Protein AF-A0A814S3M5-F1 (afdb_monomer_lite)

Secondary structure (DSSP, 8-state):
-HHHHHHHHHHHHHHHHHHHHHTT--TTS--HHHHHHTTPPPTTHHHHHHHHHHHHHHHHSHHHHHHHHH---TTSHHHHHHHHHHHHT--HHHHHHHHHHHHHHHHHHHHHHHHH-HHHHHHHHHHHSS-GGGHHHHHHHHHHHHTT--

Sequence (150 aa):
MLHIYQLFYQVRVVEGNLVKSIFGLCNRCKTTPLFHALNIAHTLMRPKELRIEFFKRALCNEYTRYLCLNIKSKGSICCDIRELINLKEETLSGIVESCKLEELLMRDEIRSEKENNPYIKSVKEIFNSKDKTLITQRLFYTFAVIANLK

Foldseek 3Di:
DVVVVVVLVVLQLVVQVVVCVVLVADSLFDCVLVCLLVVNDRPVVVVVVVVLVVLLVQLVDPVSVCCLVPPDDPPDPSVVVVVVCVVVVHDSVRSNVVSVVVVVVVVVVSVCCCPVPVLSVQLNVLVPDPDPPCSSVSNHVSRCVVSVVD

Organism: NCBI:txid104777

pLDDT: mean 78.98, std 7.16, range [48.5, 88.81]

Radius of gyration: 21.07 Å; chains: 1; bounding box: 54×29×56 Å

Structure (mmCIF, N/CA/C/O backbone):
data_AF-A0A814S3M5-F1
#
_entry.id   AF-A0A814S3M5-F1
#
loop_
_atom_site.group_PDB
_atom_site.id
_atom_site.type_symbol
_atom_site.label_atom_id
_atom_site.label_alt_id
_atom_site.label_comp_id
_atom_site.label_asym_id
_atom_site.label_entity_id
_atom_site.label_seq_id
_atom_site.pdbx_PDB_ins_code
_atom_site.Cartn_x
_atom_site.Cartn_y
_atom_site.Cartn_z
_atom_site.occupancy
_atom_site.B_iso_or_equiv
_atom_site.auth_seq_id
_atom_site.auth_comp_id
_atom_site.auth_asym_id
_atom_site.auth_atom_id
_atom_site.pdbx_PDB_model_num
ATOM 1 N N . MET A 1 1 ? 4.483 -12.643 16.934 1.00 55.88 1 MET A N 1
ATOM 2 C CA . MET A 1 1 ? 4.705 -11.376 16.196 1.00 55.88 1 MET A CA 1
ATOM 3 C C . MET A 1 1 ? 5.742 -11.515 15.073 1.00 55.88 1 MET A C 1
ATOM 5 O O . MET A 1 1 ? 5.417 -11.146 13.953 1.00 55.88 1 MET A O 1
ATOM 9 N N . LEU A 1 2 ? 6.928 -12.105 15.307 1.00 62.66 2 LEU A N 1
ATOM 10 C CA . LEU A 1 2 ? 7.984 -12.280 14.282 1.00 62.66 2 LEU A CA 1
ATOM 11 C C . LEU A 1 2 ? 7.529 -12.989 12.987 1.00 62.66 2 LEU A C 1
ATOM 13 O O . LEU A 1 2 ? 7.852 -12.530 11.895 1.00 62.66 2 LEU A O 1
ATOM 17 N N . HIS A 1 3 ? 6.729 -14.054 13.094 1.00 70.56 3 HIS A N 1
ATOM 18 C CA . HIS A 1 3 ? 6.253 -14.808 11.924 1.00 70.56 3 HIS A CA 1
ATOM 19 C C . HIS A 1 3 ? 5.399 -13.981 10.953 1.00 70.56 3 HIS A C 1
ATOM 21 O O . HIS A 1 3 ? 5.481 -14.180 9.745 1.00 70.56 3 HIS A O 1
ATOM 27 N N . ILE A 1 4 ? 4.620 -13.020 11.458 1.00 71.00 4 ILE A N 1
ATOM 28 C CA . ILE A 1 4 ? 3.769 -12.160 10.622 1.00 71.00 4 ILE A CA 1
ATOM 29 C C . ILE A 1 4 ? 4.633 -11.174 9.824 1.00 71.00 4 ILE A C 1
ATOM 31 O O . ILE A 1 4 ? 4.420 -10.992 8.628 1.00 71.00 4 ILE A O 1
ATOM 35 N N . TYR A 1 5 ? 5.658 -10.588 10.451 1.00 71.19 5 TYR A N 1
ATOM 36 C CA . TYR A 1 5 ? 6.616 -9.726 9.750 1.00 71.19 5 TYR A CA 1
ATOM 37 C C . TYR A 1 5 ? 7.392 -10.485 8.672 1.00 71.19 5 TYR A C 1
ATOM 39 O O . TYR A 1 5 ? 7.606 -9.961 7.578 1.00 71.19 5 TYR A O 1
ATOM 47 N N . GLN A 1 6 ? 7.771 -11.731 8.957 1.00 77.12 6 GLN A N 1
ATOM 48 C CA . GLN A 1 6 ? 8.456 -12.588 7.995 1.00 77.12 6 GLN A CA 1
ATOM 49 C C . GLN A 1 6 ? 7.558 -12.932 6.799 1.00 77.12 6 GLN A C 1
ATOM 51 O O . GLN A 1 6 ? 8.012 -12.848 5.658 1.00 77.12 6 GLN A O 1
ATOM 56 N N . LEU A 1 7 ? 6.276 -13.218 7.044 1.00 81.69 7 LEU A N 1
ATOM 57 C CA . LEU A 1 7 ? 5.281 -13.437 5.995 1.00 81.69 7 LEU A CA 1
ATOM 58 C C . LEU A 1 7 ? 5.112 -12.190 5.109 1.00 81.69 7 LEU A C 1
ATOM 60 O O . LEU A 1 7 ? 5.177 -12.286 3.886 1.00 81.69 7 LEU A O 1
ATOM 64 N N . PHE A 1 8 ? 4.961 -11.001 5.704 1.00 79.94 8 PHE A N 1
ATOM 65 C CA . PHE A 1 8 ? 4.836 -9.755 4.939 1.00 79.94 8 PHE A CA 1
ATOM 66 C C . PHE A 1 8 ? 6.077 -9.454 4.097 1.00 79.94 8 PHE A C 1
ATOM 68 O O . PHE A 1 8 ? 5.964 -9.034 2.943 1.00 79.94 8 PHE A O 1
ATOM 75 N N . TYR A 1 9 ? 7.267 -9.707 4.642 1.00 82.25 9 TYR A N 1
ATOM 76 C CA . TYR A 1 9 ? 8.503 -9.578 3.882 1.00 82.25 9 TYR A CA 1
ATOM 77 C C . TYR A 1 9 ? 8.527 -10.532 2.679 1.00 82.25 9 TYR A C 1
ATOM 79 O O . TYR A 1 9 ? 8.836 -10.100 1.568 1.00 82.25 9 TYR A O 1
ATOM 87 N N . GLN A 1 10 ? 8.151 -11.799 2.877 1.00 85.44 10 GLN A N 1
ATOM 88 C CA . GLN A 1 10 ? 8.093 -12.795 1.805 1.00 85.44 10 GLN A CA 1
ATOM 89 C C . GLN A 1 10 ? 7.105 -12.398 0.706 1.00 85.44 10 GLN A C 1
ATOM 91 O O . GLN A 1 10 ? 7.476 -12.421 -0.466 1.00 85.44 10 GLN A O 1
ATOM 96 N N . VAL A 1 11 ? 5.897 -11.951 1.067 1.00 85.25 11 VAL A N 1
ATOM 97 C CA . VAL A 1 11 ? 4.897 -11.464 0.101 1.00 85.25 11 VAL A CA 1
ATOM 98 C C . VAL A 1 11 ? 5.467 -10.321 -0.739 1.00 85.25 11 VAL A C 1
ATOM 100 O O . VAL A 1 11 ? 5.392 -10.371 -1.964 1.00 85.25 11 VAL A O 1
ATOM 103 N N . ARG A 1 12 ? 6.123 -9.336 -0.110 1.00 83.38 12 ARG A N 1
ATOM 104 C CA . ARG A 1 12 ? 6.744 -8.204 -0.821 1.00 83.38 12 ARG A CA 1
ATOM 105 C C . ARG A 1 12 ? 7.833 -8.645 -1.799 1.00 83.38 12 ARG A C 1
ATOM 107 O O . ARG A 1 12 ? 7.951 -8.085 -2.888 1.00 83.38 12 ARG A O 1
ATOM 114 N N . VAL A 1 13 ? 8.658 -9.616 -1.405 1.00 85.31 13 VAL A N 1
ATOM 115 C CA . VAL A 1 13 ? 9.733 -10.144 -2.258 1.00 85.31 13 VAL A CA 1
ATOM 116 C C . VAL A 1 13 ? 9.153 -10.896 -3.453 1.00 85.31 13 VAL A C 1
ATOM 118 O O . VAL A 1 13 ? 9.585 -10.659 -4.580 1.00 85.31 13 VAL A O 1
ATOM 121 N N . VAL A 1 14 ? 8.161 -11.760 -3.226 1.00 88.75 14 VAL A N 1
ATOM 122 C CA . VAL A 1 14 ? 7.498 -12.529 -4.288 1.00 88.75 14 VAL A CA 1
ATOM 123 C C . VAL A 1 14 ? 6.799 -11.595 -5.276 1.00 88.75 14 VAL A C 1
ATOM 125 O O . VAL A 1 14 ? 7.049 -11.689 -6.474 1.00 88.75 14 VAL A O 1
ATOM 128 N N . GLU A 1 15 ? 6.001 -10.646 -4.782 1.00 87.56 15 GLU A N 1
ATOM 129 C CA . GLU A 1 15 ? 5.297 -9.648 -5.598 1.00 87.56 15 GLU A CA 1
ATOM 130 C C . GLU A 1 15 ? 6.282 -8.841 -6.460 1.00 87.56 15 GLU A C 1
ATOM 132 O O . GLU A 1 15 ? 6.113 -8.713 -7.674 1.00 87.56 15 GLU A O 1
ATOM 137 N N . GLY A 1 16 ? 7.372 -8.358 -5.857 1.00 86.75 16 GLY A N 1
ATOM 138 C CA . GLY A 1 16 ? 8.413 -7.636 -6.580 1.00 86.75 16 GLY A CA 1
ATOM 139 C C . GLY A 1 16 ? 9.103 -8.488 -7.647 1.00 86.75 16 GLY A C 1
ATOM 140 O O . GLY A 1 16 ? 9.349 -8.000 -8.746 1.00 86.75 16 GLY A O 1
ATOM 141 N N . ASN A 1 17 ? 9.408 -9.752 -7.353 1.00 88.56 17 ASN A N 1
ATOM 142 C CA . ASN A 1 17 ? 10.072 -10.645 -8.304 1.00 88.56 17 ASN A CA 1
ATOM 143 C C . ASN A 1 17 ? 9.163 -11.051 -9.471 1.00 88.56 17 ASN A C 1
ATOM 145 O O . ASN A 1 17 ? 9.647 -11.140 -10.596 1.00 88.56 17 ASN A O 1
ATOM 149 N N . LEU A 1 18 ? 7.859 -11.214 -9.234 1.00 88.00 18 LEU A N 1
ATOM 150 C CA . LEU A 1 18 ? 6.874 -11.453 -10.294 1.00 88.00 18 LEU A CA 1
ATOM 151 C C . LEU A 1 18 ? 6.781 -10.269 -11.257 1.00 88.00 18 LEU A C 1
ATOM 153 O O . LEU A 1 18 ? 6.824 -10.440 -12.469 1.00 88.00 18 LEU A O 1
ATOM 157 N N . VAL A 1 19 ? 6.706 -9.045 -10.736 1.00 86.75 19 VAL A N 1
ATOM 158 C CA . VAL A 1 19 ? 6.674 -7.860 -11.602 1.00 86.75 19 VAL A CA 1
ATOM 159 C C . VAL A 1 19 ? 7.978 -7.737 -12.396 1.00 86.75 19 VAL A C 1
ATOM 161 O O . VAL A 1 19 ? 7.952 -7.446 -13.589 1.00 86.75 19 VAL A O 1
ATOM 164 N N . LYS A 1 20 ? 9.129 -8.015 -11.775 1.00 87.31 20 LYS A N 1
ATOM 165 C CA . LYS A 1 20 ? 10.416 -8.004 -12.485 1.00 87.31 20 LYS A CA 1
ATOM 166 C C . LYS A 1 20 ? 10.464 -9.024 -13.614 1.00 87.31 20 LYS A C 1
ATOM 168 O O . LYS A 1 20 ? 10.949 -8.672 -14.682 1.00 87.31 20 LYS A O 1
ATOM 173 N N . SER A 1 21 ? 9.963 -10.243 -13.410 1.00 87.19 21 SER A N 1
ATOM 174 C CA . SER A 1 21 ? 9.980 -11.267 -14.458 1.00 87.19 21 SER A CA 1
ATOM 175 C C . SER A 1 21 ? 9.103 -10.881 -15.650 1.00 87.19 21 SER A C 1
ATOM 177 O O . SER A 1 21 ? 9.538 -11.043 -16.786 1.00 87.19 21 SER A O 1
ATOM 179 N N . ILE A 1 22 ? 7.933 -10.279 -15.405 1.00 86.00 22 ILE A N 1
ATOM 180 C CA . ILE A 1 22 ? 7.039 -9.766 -16.459 1.00 86.00 22 ILE A CA 1
ATOM 181 C C . ILE A 1 22 ? 7.742 -8.706 -17.320 1.00 86.00 22 ILE A C 1
ATOM 183 O O . ILE A 1 22 ? 7.593 -8.698 -18.539 1.00 86.00 22 ILE A O 1
ATOM 187 N N . PHE A 1 23 ? 8.526 -7.825 -16.694 1.00 84.00 23 PHE A N 1
ATOM 188 C CA . PHE A 1 23 ? 9.200 -6.713 -17.371 1.00 84.00 23 PHE A CA 1
ATOM 189 C C . PHE A 1 23 ? 10.679 -6.973 -17.701 1.00 84.00 23 PHE A C 1
ATOM 191 O O . PHE A 1 23 ? 11.386 -6.036 -18.066 1.00 84.00 23 PHE A O 1
ATOM 198 N N . GLY A 1 24 ? 11.168 -8.210 -17.567 1.00 83.75 24 GLY A N 1
ATOM 199 C CA . GLY A 1 24 ? 12.566 -8.558 -17.857 1.00 83.75 24 GLY A CA 1
ATOM 200 C C . GLY A 1 24 ? 13.599 -7.808 -17.002 1.00 83.75 24 GLY A C 1
ATOM 201 O O . GLY A 1 24 ? 14.707 -7.539 -17.460 1.00 83.75 24 GLY A O 1
ATOM 202 N N . LEU A 1 25 ? 13.242 -7.425 -15.774 1.00 86.19 25 LEU A N 1
ATOM 203 C CA . LEU A 1 25 ? 14.095 -6.654 -14.871 1.00 86.19 25 LEU A CA 1
ATOM 204 C C . LEU A 1 25 ? 14.941 -7.542 -13.957 1.00 86.19 25 LEU A C 1
ATOM 206 O O . LEU A 1 25 ? 14.595 -8.670 -13.615 1.00 86.19 25 LEU A O 1
ATOM 210 N N . CYS A 1 26 ? 16.048 -6.975 -13.485 1.00 83.62 26 CYS A N 1
ATOM 211 C CA . CYS A 1 26 ? 16.967 -7.643 -12.579 1.00 83.62 26 CYS A CA 1
ATOM 212 C C . CYS A 1 26 ? 16.386 -7.827 -11.164 1.00 83.62 26 CYS A C 1
ATOM 214 O O . CYS A 1 26 ? 15.742 -6.928 -10.621 1.00 83.62 26 CYS A O 1
ATOM 216 N N . ASN A 1 27 ? 16.722 -8.926 -10.477 1.00 82.31 27 ASN A N 1
ATOM 217 C CA . ASN A 1 27 ? 16.285 -9.154 -9.088 1.00 82.31 27 ASN A CA 1
ATOM 218 C C . ASN A 1 27 ? 16.790 -8.091 -8.095 1.00 82.31 27 ASN A C 1
ATOM 220 O O . ASN A 1 27 ? 16.148 -7.864 -7.070 1.00 82.31 27 ASN A O 1
ATOM 224 N N . ARG A 1 28 ? 17.886 -7.391 -8.407 1.00 81.00 28 ARG A N 1
ATOM 225 C CA . ARG A 1 28 ? 18.449 -6.307 -7.578 1.00 81.00 28 ARG A CA 1
ATOM 226 C C . ARG A 1 28 ? 17.718 -4.968 -7.737 1.00 81.00 28 ARG A C 1
ATOM 228 O O . ARG A 1 28 ? 17.887 -4.074 -6.915 1.00 81.00 28 ARG A O 1
ATOM 235 N N . CYS A 1 29 ? 16.895 -4.836 -8.772 1.00 81.12 29 CYS A N 1
ATOM 236 C CA . CYS A 1 29 ? 16.203 -3.607 -9.116 1.00 81.12 29 CYS A CA 1
ATOM 237 C C . CYS A 1 29 ? 15.089 -3.336 -8.080 1.00 81.12 29 CYS A C 1
ATOM 239 O O . CYS A 1 29 ? 14.331 -4.241 -7.717 1.00 81.12 29 CYS A O 1
ATOM 241 N N . LYS A 1 30 ? 14.974 -2.102 -7.571 1.00 80.88 30 LYS A N 1
ATOM 242 C CA . LYS A 1 30 ? 13.861 -1.718 -6.681 1.00 80.88 30 LYS A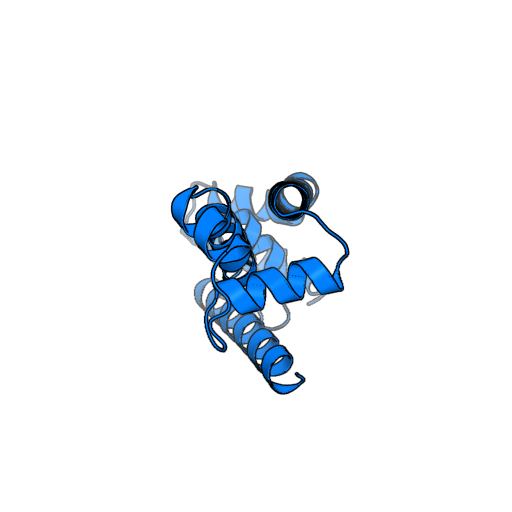 CA 1
ATOM 243 C C . LYS A 1 30 ? 12.588 -1.563 -7.507 1.00 80.88 30 LYS A C 1
ATOM 245 O O . LYS A 1 30 ? 12.604 -0.866 -8.509 1.00 80.88 30 LYS A O 1
ATOM 250 N N . THR A 1 31 ? 11.486 -2.171 -7.085 1.00 82.88 31 THR A N 1
ATOM 251 C CA . THR A 1 31 ? 10.228 -2.170 -7.851 1.00 82.88 31 THR A CA 1
ATOM 252 C C . THR A 1 31 ? 9.254 -1.075 -7.445 1.00 82.88 31 THR A C 1
ATOM 254 O O . THR A 1 31 ? 8.337 -0.797 -8.205 1.00 82.88 31 THR A O 1
ATOM 257 N N . THR A 1 32 ? 9.447 -0.413 -6.302 1.00 82.06 32 THR A N 1
ATOM 258 C CA . THR A 1 32 ? 8.568 0.665 -5.813 1.00 82.06 32 THR A CA 1
ATOM 259 C C . THR A 1 32 ? 8.261 1.725 -6.885 1.00 82.06 32 THR A C 1
ATOM 261 O O . THR A 1 32 ? 7.082 1.972 -7.132 1.00 82.06 32 THR A O 1
ATOM 264 N N . PRO A 1 33 ? 9.245 2.268 -7.641 1.00 83.38 33 PRO A N 1
ATOM 265 C CA . PRO A 1 33 ? 8.943 3.232 -8.704 1.00 83.38 33 PRO A CA 1
ATOM 266 C C . PRO A 1 33 ? 8.051 2.656 -9.813 1.00 83.38 33 PRO A C 1
ATOM 268 O O . PRO A 1 33 ? 7.212 3.364 -10.362 1.00 83.38 33 PRO A O 1
ATOM 271 N N . LEU A 1 34 ? 8.202 1.364 -10.120 1.00 85.56 34 LEU A N 1
ATOM 272 C CA . LEU A 1 34 ? 7.397 0.666 -11.120 1.00 85.56 34 LEU A CA 1
ATOM 273 C C . LEU A 1 34 ? 5.950 0.481 -10.648 1.00 85.56 34 LEU A C 1
ATOM 275 O O . LEU A 1 34 ? 5.028 0.777 -11.403 1.00 85.56 34 LEU A O 1
ATOM 279 N N . PHE A 1 35 ? 5.750 0.066 -9.392 1.00 86.56 35 PHE A N 1
ATOM 280 C CA . PHE A 1 35 ? 4.420 -0.053 -8.782 1.00 86.56 35 PHE A CA 1
ATOM 281 C C . PHE A 1 35 ? 3.673 1.284 -8.818 1.00 86.56 35 PHE A C 1
ATOM 283 O O . PHE A 1 35 ? 2.556 1.360 -9.331 1.00 86.56 35 PHE A O 1
ATOM 290 N N . HIS A 1 36 ? 4.312 2.367 -8.371 1.00 84.75 36 HIS A N 1
ATOM 291 C CA . HIS A 1 36 ? 3.681 3.685 -8.386 1.00 84.75 36 HIS A CA 1
ATOM 292 C C . HIS A 1 36 ? 3.431 4.228 -9.796 1.00 84.75 36 HIS A C 1
ATOM 294 O O . HIS A 1 36 ? 2.393 4.855 -10.018 1.00 84.75 36 HIS A O 1
ATOM 300 N N . ALA A 1 37 ? 4.347 4.004 -10.746 1.00 84.44 37 ALA A N 1
ATOM 301 C CA . ALA A 1 37 ? 4.180 4.452 -12.128 1.00 84.44 37 ALA A CA 1
ATOM 302 C C . ALA A 1 37 ? 3.000 3.760 -12.821 1.00 84.44 37 ALA A C 1
ATOM 304 O O . ALA A 1 37 ? 2.258 4.413 -13.553 1.00 84.44 37 ALA A O 1
ATOM 305 N N . LEU A 1 38 ? 2.795 2.472 -12.531 1.00 83.31 38 LEU A N 1
ATOM 306 C CA . LEU A 1 38 ? 1.691 1.663 -13.049 1.00 83.31 38 LEU A CA 1
ATOM 307 C C . LEU A 1 38 ? 0.393 1.798 -12.238 1.00 83.31 38 LEU A C 1
ATOM 309 O O . LEU A 1 38 ? -0.590 1.135 -12.551 1.00 83.31 38 LEU A O 1
ATOM 313 N N . ASN A 1 39 ? 0.369 2.646 -11.201 1.00 82.44 39 ASN A N 1
ATOM 314 C CA . ASN A 1 39 ? -0.742 2.758 -10.249 1.00 82.44 39 ASN A CA 1
ATOM 315 C C . ASN A 1 39 ? -1.144 1.416 -9.603 1.00 82.44 39 ASN A C 1
ATOM 317 O O . ASN A 1 39 ? -2.303 1.221 -9.243 1.00 82.44 39 ASN A O 1
ATOM 321 N N . ILE A 1 40 ? -0.186 0.509 -9.420 1.00 82.12 40 ILE A N 1
ATOM 322 C CA . ILE A 1 40 ? -0.402 -0.761 -8.731 1.00 82.12 40 ILE A CA 1
ATOM 323 C C . ILE A 1 40 ? -0.183 -0.521 -7.237 1.00 82.12 40 ILE A C 1
ATOM 325 O O . ILE A 1 40 ? 0.898 -0.106 -6.816 1.00 82.12 40 ILE A O 1
ATOM 329 N N . ALA A 1 41 ? -1.215 -0.767 -6.431 1.00 74.81 41 ALA A N 1
ATOM 330 C CA . ALA A 1 41 ? -1.097 -0.719 -4.980 1.00 74.81 41 ALA A CA 1
ATOM 331 C C . ALA A 1 41 ? -0.290 -1.924 -4.481 1.00 74.81 41 ALA A C 1
ATOM 333 O O . ALA A 1 41 ? -0.541 -3.054 -4.895 1.00 74.81 41 ALA A O 1
ATOM 334 N N . HIS A 1 42 ? 0.654 -1.689 -3.568 1.00 75.19 42 HIS A N 1
ATOM 335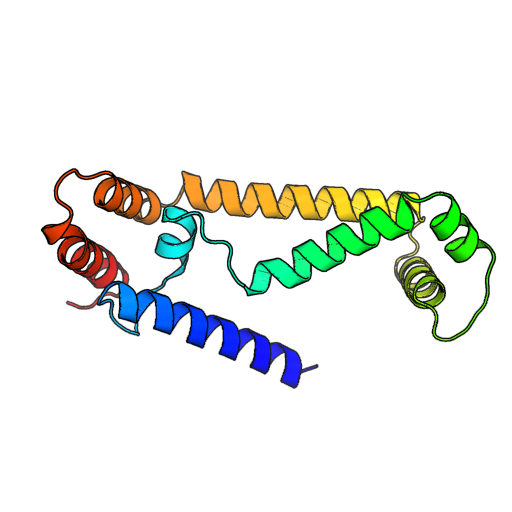 C CA . HIS A 1 42 ? 1.384 -2.773 -2.919 1.00 75.19 42 HIS A CA 1
ATOM 336 C C . HIS A 1 42 ? 0.429 -3.659 -2.121 1.00 75.19 42 HIS A C 1
ATOM 338 O O . HIS A 1 42 ? -0.358 -3.157 -1.313 1.00 75.19 42 HIS A O 1
ATOM 344 N N . THR A 1 43 ? 0.573 -4.978 -2.255 1.00 78.06 43 THR A N 1
ATOM 345 C CA . THR A 1 43 ? -0.241 -5.951 -1.509 1.00 78.06 43 THR A CA 1
ATOM 346 C C . THR A 1 43 ? -0.196 -5.705 0.006 1.00 78.06 43 THR A C 1
ATOM 348 O O . THR A 1 43 ? -1.185 -5.918 0.698 1.00 78.06 43 THR A O 1
ATOM 351 N N . LEU A 1 44 ? 0.914 -5.175 0.532 1.00 75.38 44 LEU A N 1
ATOM 352 C CA . LEU A 1 44 ? 1.065 -4.845 1.955 1.00 75.38 44 LEU A CA 1
ATOM 353 C C . LEU A 1 44 ? 0.246 -3.636 2.434 1.00 75.38 44 LEU A C 1
ATOM 355 O O . LEU A 1 44 ? -0.046 -3.546 3.626 1.00 75.38 44 LEU A O 1
ATOM 359 N N . MET A 1 45 ? -0.148 -2.729 1.539 1.00 73.56 45 MET A N 1
ATOM 360 C CA . MET A 1 45 ? -1.018 -1.599 1.893 1.00 73.56 45 MET A CA 1
ATOM 361 C C . MET A 1 45 ? -2.464 -2.064 2.083 1.00 73.56 45 MET A C 1
ATOM 363 O O . MET A 1 45 ? -3.197 -1.521 2.911 1.00 73.56 45 MET A O 1
ATOM 367 N N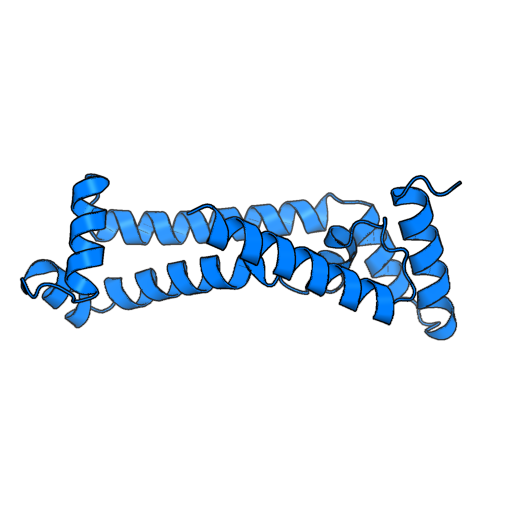 . ARG A 1 46 ? -2.861 -3.136 1.386 1.00 78.12 46 ARG A N 1
ATOM 368 C CA . ARG A 1 46 ? -4.243 -3.614 1.356 1.00 78.12 46 ARG A CA 1
ATOM 369 C C . ARG A 1 46 ? -4.783 -4.059 2.724 1.00 78.12 46 ARG A C 1
ATOM 371 O O . ARG A 1 46 ? -5.896 -3.662 3.056 1.00 78.12 46 ARG A O 1
ATOM 378 N N . PRO A 1 47 ? -4.042 -4.806 3.567 1.00 77.44 47 PRO A N 1
ATOM 379 C CA . PRO A 1 47 ? -4.483 -5.111 4.927 1.00 77.44 47 PRO A CA 1
ATOM 380 C C . PRO A 1 47 ? -4.707 -3.865 5.790 1.00 77.44 47 PRO A C 1
ATOM 382 O O . PRO A 1 47 ? -5.656 -3.830 6.572 1.00 77.44 47 PRO A O 1
ATOM 385 N N . LYS A 1 48 ? -3.855 -2.837 5.654 1.00 75.12 48 LYS A N 1
ATOM 386 C CA . LYS A 1 48 ? -3.984 -1.588 6.422 1.00 75.12 48 LYS A CA 1
ATOM 387 C C . LYS A 1 48 ? -5.236 -0.819 5.990 1.00 75.12 48 LYS A C 1
ATOM 389 O O . LYS A 1 48 ? -6.009 -0.410 6.853 1.00 75.12 48 LYS A O 1
ATOM 394 N N . GLU A 1 49 ? -5.477 -0.714 4.682 1.00 79.12 49 GLU A N 1
ATOM 395 C CA . GLU A 1 49 ? -6.706 -0.141 4.115 1.00 79.12 49 GLU A CA 1
ATOM 396 C C . GLU A 1 49 ? -7.958 -0.887 4.581 1.00 79.12 49 GLU A C 1
ATOM 398 O O . GLU A 1 49 ? -8.879 -0.265 5.103 1.00 79.12 49 GLU A O 1
ATOM 403 N N . LEU A 1 50 ? -7.973 -2.220 4.455 1.00 80.25 50 LEU A N 1
ATOM 404 C CA . LEU A 1 50 ? -9.102 -3.058 4.867 1.00 80.25 50 LEU A CA 1
ATOM 405 C C . LEU A 1 50 ? -9.407 -2.903 6.355 1.00 80.25 50 LEU A C 1
ATOM 407 O O . LEU A 1 50 ? -10.570 -2.849 6.746 1.00 80.25 50 LEU A O 1
ATOM 411 N N . ARG A 1 51 ? -8.371 -2.795 7.193 1.00 78.00 51 ARG A N 1
ATOM 412 C CA . ARG A 1 51 ? -8.531 -2.576 8.631 1.00 78.00 51 ARG A CA 1
ATOM 413 C C . ARG A 1 51 ? -9.155 -1.212 8.929 1.00 78.00 51 ARG A C 1
ATOM 415 O O . ARG A 1 51 ? -10.071 -1.130 9.741 1.00 78.00 51 ARG A O 1
ATOM 422 N N . ILE A 1 52 ? -8.681 -0.152 8.277 1.00 78.94 52 ILE A N 1
ATOM 423 C CA . ILE A 1 52 ? -9.231 1.204 8.441 1.00 78.94 52 ILE A CA 1
ATOM 424 C C . ILE A 1 52 ? -10.678 1.261 7.949 1.00 78.94 52 ILE A C 1
ATOM 426 O O . ILE A 1 52 ? -11.550 1.795 8.632 1.00 78.94 52 ILE A O 1
ATOM 430 N N . GLU A 1 53 ? -10.958 0.663 6.794 1.00 80.56 53 GLU A N 1
ATOM 431 C CA . GLU A 1 53 ? -12.300 0.583 6.227 1.00 80.56 53 GLU A CA 1
ATOM 432 C C . GLU A 1 53 ? -13.254 -0.198 7.135 1.00 80.56 53 GLU A C 1
ATOM 434 O O . GLU A 1 53 ? -14.380 0.243 7.376 1.00 80.56 53 GLU A O 1
ATOM 439 N N . PHE A 1 54 ? -12.789 -1.319 7.686 1.00 81.75 54 PHE A N 1
ATOM 440 C CA . PHE A 1 54 ? -13.534 -2.104 8.656 1.00 81.75 54 PHE A CA 1
ATOM 441 C C . PHE A 1 54 ? -13.903 -1.272 9.885 1.00 81.75 54 PHE A C 1
ATOM 443 O O . PHE A 1 54 ? -15.085 -1.189 10.210 1.00 81.75 54 PHE A O 1
ATOM 450 N N . PHE A 1 55 ? -12.939 -0.604 10.530 1.00 76.81 55 PHE A N 1
ATOM 451 C CA . PHE A 1 55 ? -13.227 0.220 11.707 1.00 76.81 55 PHE A CA 1
ATOM 452 C C . PHE A 1 55 ? -14.156 1.385 11.376 1.00 76.81 55 PHE A C 1
ATOM 454 O O . PHE A 1 55 ? -15.093 1.639 12.126 1.00 76.81 55 PHE A O 1
ATOM 461 N N . LYS A 1 56 ? -13.980 2.051 10.230 1.00 78.62 56 LYS A N 1
ATOM 462 C CA . LYS A 1 56 ? -14.905 3.105 9.790 1.00 78.62 56 LYS A CA 1
ATOM 463 C C . LYS A 1 56 ? -16.325 2.569 9.634 1.00 78.62 56 LYS A C 1
ATOM 465 O O . LYS A 1 56 ? -17.254 3.153 10.175 1.00 78.62 56 LYS A O 1
ATOM 470 N N . ARG A 1 57 ? -16.515 1.453 8.926 1.00 79.94 57 ARG A N 1
ATOM 471 C CA . ARG A 1 57 ? -17.850 0.869 8.707 1.00 79.94 57 ARG A CA 1
ATOM 472 C C . ARG A 1 57 ? -18.469 0.358 10.007 1.00 79.94 57 ARG A C 1
ATOM 474 O O . ARG A 1 57 ? -19.648 0.598 10.252 1.00 79.94 57 ARG A O 1
ATOM 481 N N . ALA A 1 58 ? -17.675 -0.307 10.842 1.00 77.00 58 ALA A N 1
ATOM 482 C CA . ALA A 1 58 ? -18.116 -0.829 12.126 1.00 77.00 58 ALA A CA 1
ATOM 483 C C . ALA A 1 58 ? -18.494 0.297 13.098 1.00 77.00 58 ALA A C 1
ATOM 485 O O . ALA A 1 58 ? -19.482 0.173 13.803 1.00 77.00 58 ALA A O 1
ATOM 486 N N . LEU A 1 59 ? -17.762 1.410 13.127 1.00 75.31 59 LEU A N 1
ATOM 487 C CA . LEU A 1 59 ? -17.983 2.470 14.118 1.00 75.31 59 LEU A CA 1
ATOM 488 C C . LEU A 1 59 ? -18.910 3.594 13.643 1.00 75.31 59 LEU A C 1
ATOM 490 O O . LEU A 1 59 ? -19.496 4.287 14.476 1.00 75.31 59 LEU A O 1
ATOM 494 N N . CYS A 1 60 ? -19.069 3.778 12.330 1.00 77.25 60 CYS A N 1
ATOM 495 C CA . CYS A 1 60 ? -20.045 4.715 11.768 1.00 77.25 60 CYS A CA 1
ATOM 496 C C . CYS A 1 60 ? -21.470 4.146 11.735 1.00 77.25 60 CYS A C 1
ATOM 498 O O . CYS A 1 60 ? -22.415 4.916 11.601 1.00 77.25 60 CYS A O 1
ATOM 500 N N . ASN A 1 61 ? -21.645 2.827 11.842 1.00 82.50 61 ASN A N 1
ATOM 501 C CA . ASN A 1 61 ? -22.969 2.223 11.939 1.00 82.50 61 ASN A CA 1
ATOM 502 C C . ASN A 1 61 ? -23.528 2.416 13.359 1.00 82.50 61 ASN A C 1
ATOM 504 O O . ASN A 1 61 ? -22.932 1.942 14.326 1.00 82.50 61 ASN A O 1
ATOM 508 N N . GLU A 1 62 ? -24.677 3.086 13.484 1.00 79.00 62 GLU A N 1
ATOM 509 C CA . GLU A 1 62 ? -25.329 3.357 14.774 1.00 79.00 62 GLU A CA 1
ATOM 510 C C . GLU A 1 62 ? -25.618 2.086 15.576 1.00 79.00 62 GLU A C 1
ATOM 512 O O . GLU A 1 62 ? -25.384 2.053 16.784 1.00 79.00 62 GLU A O 1
ATOM 517 N N . TYR A 1 63 ? -26.054 1.017 14.905 1.00 78.62 63 TYR A N 1
ATOM 518 C CA . TYR A 1 63 ? -26.337 -0.262 15.543 1.00 78.62 63 TYR A CA 1
ATOM 519 C C . TYR A 1 63 ? -25.062 -0.880 16.114 1.00 78.62 63 TYR A C 1
ATOM 521 O O . TYR A 1 63 ? -24.989 -1.199 17.297 1.00 78.62 63 TYR A O 1
ATOM 529 N N . THR A 1 64 ? -24.006 -0.980 15.311 1.00 75.25 64 THR A N 1
ATOM 530 C CA . THR A 1 64 ? -22.726 -1.537 15.763 1.00 75.25 64 THR A CA 1
ATOM 531 C C . THR A 1 64 ? -22.089 -0.675 16.855 1.00 75.25 64 THR A C 1
ATOM 533 O O . THR A 1 64 ? -21.519 -1.212 17.804 1.00 75.25 64 THR A O 1
ATOM 536 N N . ARG A 1 65 ? -22.247 0.653 16.788 1.00 75.19 65 ARG A N 1
ATOM 537 C CA . ARG A 1 65 ? -21.821 1.588 17.837 1.00 75.19 65 ARG A CA 1
ATOM 538 C C . ARG A 1 65 ? -22.573 1.342 19.143 1.00 75.19 65 ARG A C 1
ATOM 540 O O . ARG A 1 65 ? -21.949 1.281 20.201 1.00 75.19 65 ARG A O 1
ATOM 547 N N . TYR A 1 66 ? -23.885 1.129 19.067 1.00 77.38 66 TYR A N 1
ATOM 548 C CA . TYR A 1 66 ? -24.709 0.737 20.206 1.00 77.38 66 TYR A CA 1
ATOM 549 C C . TYR A 1 66 ? -24.240 -0.596 20.810 1.00 77.38 66 TYR A C 1
ATOM 551 O O . TYR A 1 66 ? -24.054 -0.675 22.024 1.00 77.38 66 TYR A O 1
ATOM 559 N N . LEU A 1 67 ? -23.959 -1.620 19.993 1.00 76.31 67 LEU A N 1
ATOM 560 C CA . LEU A 1 67 ? -23.422 -2.900 20.482 1.00 76.31 67 LEU A CA 1
ATOM 561 C C . LEU A 1 67 ? -22.046 -2.718 21.150 1.00 76.31 67 LEU A C 1
ATOM 563 O O . LEU A 1 67 ? -21.807 -3.245 22.240 1.00 76.31 67 LEU A O 1
ATOM 567 N N . CYS A 1 68 ? -21.166 -1.912 20.544 1.00 73.62 68 CYS A N 1
ATOM 568 C CA . CYS A 1 68 ? -19.843 -1.566 21.073 1.00 73.62 68 CYS A CA 1
ATOM 569 C C . CYS A 1 68 ? -19.901 -0.792 22.391 1.00 73.62 68 CYS A C 1
ATOM 571 O O . CYS A 1 68 ? -18.949 -0.861 23.164 1.00 73.62 68 CYS A O 1
ATOM 573 N N . LEU A 1 69 ? -21.000 -0.112 22.711 1.00 73.06 69 LEU A N 1
ATOM 574 C CA . LEU A 1 69 ? -21.183 0.573 23.994 1.00 73.06 69 LEU A CA 1
ATOM 575 C C . LEU A 1 69 ? -21.882 -0.306 25.036 1.00 73.06 69 LEU A C 1
ATOM 577 O O . LEU A 1 69 ? -21.480 -0.313 26.196 1.00 73.06 69 LEU A O 1
ATOM 581 N N . ASN A 1 70 ? -22.870 -1.099 24.616 1.00 72.81 70 ASN A N 1
ATOM 582 C CA . ASN A 1 70 ? -23.839 -1.689 25.541 1.00 72.81 70 ASN A CA 1
ATOM 583 C C . ASN A 1 70 ? -23.705 -3.208 25.735 1.00 72.81 70 ASN A C 1
ATOM 585 O O . ASN A 1 70 ? -24.136 -3.722 26.764 1.00 72.81 70 ASN A O 1
ATOM 589 N N . ILE A 1 71 ? -23.079 -3.948 24.810 1.00 70.06 71 ILE A N 1
ATOM 590 C CA . ILE A 1 71 ? -22.968 -5.414 24.918 1.00 70.06 71 ILE A CA 1
ATOM 591 C C . ILE A 1 71 ? -21.597 -5.834 25.451 1.00 70.06 71 ILE A C 1
ATOM 593 O O . ILE A 1 71 ? -20.557 -5.500 24.886 1.00 70.06 71 ILE A O 1
ATOM 597 N N . LYS A 1 72 ? -21.569 -6.603 26.543 1.00 64.31 72 LYS A N 1
ATOM 598 C CA . LYS A 1 72 ? -20.351 -7.201 27.124 1.00 64.31 72 LYS A CA 1
ATOM 599 C C . LYS A 1 72 ? -20.258 -8.692 26.777 1.00 64.31 72 LYS A C 1
ATOM 601 O O . LYS A 1 72 ? -20.266 -9.537 27.664 1.00 64.31 72 LYS A O 1
ATOM 606 N N . SER A 1 73 ? -20.188 -9.026 25.489 1.00 64.81 73 SER A N 1
ATOM 607 C CA . SER A 1 73 ? -19.949 -10.407 25.046 1.00 64.81 73 SER A CA 1
ATOM 608 C C . SER A 1 73 ? -18.468 -10.623 24.737 1.00 64.81 73 SER A C 1
ATOM 610 O O . SER A 1 73 ? -17.943 -10.071 23.762 1.00 64.81 73 SER A O 1
ATOM 612 N N . LYS A 1 74 ? -17.800 -11.441 25.560 1.00 63.75 74 LYS A N 1
ATOM 613 C CA . LYS A 1 74 ? -16.407 -11.862 25.341 1.00 63.75 74 LYS A CA 1
ATOM 614 C C . LYS A 1 74 ? -16.259 -12.552 23.979 1.00 63.75 74 LYS A C 1
ATOM 616 O O . LYS A 1 74 ? -17.122 -13.333 23.593 1.00 63.75 74 LYS A O 1
ATOM 621 N N . GLY A 1 75 ? -15.168 -12.253 23.272 1.00 63.34 75 GLY A N 1
ATOM 622 C CA . GLY A 1 75 ? -14.854 -12.826 21.956 1.00 63.34 75 GLY A CA 1
ATOM 623 C C . GLY A 1 75 ? -15.596 -12.193 20.774 1.00 63.34 75 GLY A C 1
ATOM 624 O O . GLY A 1 75 ? -15.476 -12.676 19.653 1.00 63.34 75 GLY A O 1
ATOM 625 N N . SER A 1 76 ? -16.367 -11.125 21.001 1.00 70.12 76 SER A N 1
ATOM 626 C CA . SER A 1 76 ? -16.949 -10.337 19.912 1.00 70.12 76 SER A CA 1
ATOM 627 C C . SER A 1 76 ? -15.994 -9.235 19.454 1.00 70.12 76 SER A C 1
ATOM 629 O O . SER A 1 76 ? -15.326 -8.608 20.272 1.00 70.12 76 SER A O 1
ATOM 631 N N . ILE A 1 77 ? -16.041 -8.906 18.163 1.00 68.81 77 ILE A N 1
ATOM 632 C CA . ILE A 1 77 ? -15.371 -7.737 17.562 1.00 68.81 77 ILE A CA 1
ATOM 633 C C . ILE A 1 77 ? -15.642 -6.446 18.359 1.00 68.81 77 ILE A C 1
ATOM 635 O O . ILE A 1 77 ? -14.777 -5.585 18.490 1.00 68.81 77 ILE A O 1
ATOM 639 N N . CYS A 1 78 ? -16.853 -6.306 18.907 1.00 67.50 78 CYS A N 1
ATOM 640 C CA . CYS A 1 78 ? -17.250 -5.155 19.718 1.00 67.50 78 CYS A CA 1
ATOM 641 C C . CYS A 1 78 ? -16.453 -5.057 21.031 1.00 67.50 78 CYS A C 1
ATOM 643 O O . CYS A 1 78 ? -16.183 -3.955 21.504 1.00 67.50 78 CYS A O 1
ATOM 645 N N . CYS A 1 79 ? -16.064 -6.195 21.614 1.00 67.12 79 CYS A N 1
ATOM 646 C CA . CYS A 1 79 ? -15.185 -6.238 22.780 1.00 67.12 79 CYS A CA 1
ATOM 647 C C . CYS A 1 79 ? -13.761 -5.809 22.420 1.00 67.12 79 CYS A C 1
ATOM 649 O O . CYS A 1 79 ? -13.217 -4.966 23.127 1.00 67.12 79 CYS A O 1
ATOM 651 N N . ASP A 1 80 ? -13.212 -6.298 21.307 1.00 69.44 80 ASP A N 1
ATOM 652 C CA . ASP A 1 80 ? -11.857 -5.943 20.858 1.00 69.44 80 ASP A CA 1
ATOM 653 C C . ASP A 1 80 ? -11.744 -4.435 20.564 1.00 69.44 80 ASP A C 1
ATOM 655 O O . ASP A 1 80 ? -10.780 -3.774 20.945 1.00 69.44 80 ASP A O 1
ATOM 659 N N . ILE A 1 81 ? -12.778 -3.854 19.943 1.00 71.62 81 ILE A N 1
ATOM 660 C CA . ILE A 1 81 ? -12.885 -2.406 19.709 1.00 71.62 81 ILE A CA 1
ATOM 661 C C . ILE A 1 81 ? -12.916 -1.631 21.033 1.00 71.62 81 ILE A C 1
ATOM 663 O O . ILE A 1 81 ? -12.243 -0.609 21.167 1.00 71.62 81 ILE A O 1
ATOM 667 N N . ARG A 1 82 ? -13.693 -2.098 22.017 1.00 70.06 82 ARG A N 1
ATOM 668 C CA . ARG A 1 82 ? -13.799 -1.450 23.332 1.00 70.06 82 ARG A CA 1
ATOM 669 C C . ARG A 1 82 ? -12.494 -1.535 24.123 1.00 70.06 82 ARG A C 1
ATOM 671 O O . ARG A 1 82 ? -12.141 -0.601 24.833 1.00 70.06 82 ARG A O 1
ATOM 678 N N . GLU A 1 83 ? -11.766 -2.633 23.989 1.00 72.81 83 GLU A N 1
ATOM 679 C CA . GLU A 1 83 ? -10.452 -2.795 24.602 1.00 72.81 83 GLU A CA 1
ATOM 680 C C . GLU A 1 83 ? -9.422 -1.848 23.971 1.00 72.81 83 GLU A C 1
ATOM 682 O O . GLU A 1 83 ? -8.684 -1.183 24.692 1.00 72.81 83 GLU A O 1
ATOM 687 N N . LEU A 1 84 ? -9.449 -1.677 22.643 1.00 70.31 84 LEU A N 1
ATOM 688 C CA . LEU A 1 84 ? -8.623 -0.686 21.940 1.00 70.31 84 LEU A CA 1
ATOM 689 C C . LEU A 1 84 ? -8.926 0.759 22.366 1.00 70.31 84 LEU A C 1
ATOM 691 O O . LEU A 1 84 ? -7.996 1.551 22.497 1.00 70.31 84 LEU A O 1
ATOM 695 N N . ILE A 1 85 ? -10.199 1.088 22.601 1.00 70.69 85 ILE A N 1
ATOM 696 C CA . ILE A 1 85 ? -10.632 2.377 23.171 1.00 70.69 85 ILE A CA 1
ATOM 697 C C . ILE A 1 85 ? -9.986 2.601 24.535 1.00 70.69 85 ILE A C 1
ATOM 699 O O . ILE A 1 85 ? -9.349 3.628 24.758 1.00 70.69 85 ILE A O 1
ATOM 703 N N . ASN A 1 86 ? -10.123 1.620 25.427 1.00 72.25 86 ASN A N 1
ATOM 704 C CA . ASN A 1 86 ? -9.619 1.726 26.791 1.00 72.25 86 ASN A CA 1
ATOM 705 C C . ASN A 1 86 ? -8.088 1.822 26.832 1.00 72.25 86 ASN A C 1
ATOM 707 O O . ASN A 1 86 ? -7.553 2.570 27.638 1.00 72.25 86 ASN A O 1
ATOM 711 N N . LEU A 1 87 ? -7.388 1.097 25.953 1.00 75.00 87 LEU A N 1
ATOM 712 C CA . LEU A 1 87 ? -5.925 1.132 25.855 1.00 75.00 87 LEU A CA 1
ATOM 713 C C . LEU A 1 87 ? -5.381 2.468 25.335 1.00 75.00 87 LEU A C 1
ATOM 715 O O . LEU A 1 87 ? -4.253 2.825 25.659 1.00 75.00 87 LEU A O 1
ATOM 719 N N . LYS A 1 88 ? -6.147 3.171 24.495 1.00 71.06 88 LYS A N 1
ATOM 720 C CA . LYS A 1 88 ? -5.743 4.451 23.898 1.00 71.06 88 LYS A CA 1
ATOM 721 C C . LYS A 1 88 ? -6.289 5.682 24.618 1.00 71.06 88 LYS A C 1
ATOM 723 O O . LYS A 1 88 ? -5.956 6.787 24.212 1.00 71.06 88 LYS A O 1
ATOM 728 N N . GLU A 1 89 ? -7.138 5.497 25.628 1.00 71.19 89 GLU A N 1
ATOM 729 C CA . GLU A 1 89 ? -7.889 6.583 26.276 1.00 71.19 89 GLU A CA 1
ATOM 730 C C . GLU A 1 89 ? -8.677 7.455 25.267 1.00 71.19 89 GLU A C 1
ATOM 732 O O . GLU A 1 89 ? -8.897 8.646 25.476 1.00 71.19 89 GLU A O 1
ATOM 737 N N . GLU A 1 90 ? -9.130 6.867 24.151 1.00 72.25 90 GLU A N 1
ATOM 738 C CA . GLU A 1 90 ? -9.818 7.581 23.064 1.00 72.25 90 GLU A CA 1
ATOM 739 C C . GLU A 1 90 ? -11.332 7.323 23.070 1.00 72.25 90 GLU A C 1
ATOM 741 O O . GLU A 1 90 ? -11.801 6.224 23.348 1.00 72.25 90 GLU A O 1
ATOM 746 N N . THR A 1 91 ? -12.139 8.309 22.668 1.00 77.75 91 THR A N 1
ATOM 747 C CA . THR A 1 91 ? -13.574 8.073 22.427 1.00 77.75 91 THR A CA 1
ATOM 748 C C . THR A 1 91 ? -13.811 7.342 21.099 1.00 77.75 91 THR A C 1
ATOM 750 O O . THR A 1 91 ? -12.995 7.396 20.181 1.00 77.75 91 THR A O 1
ATOM 753 N N . LEU A 1 92 ? -14.990 6.727 20.930 1.00 74.12 92 LEU A N 1
ATOM 754 C CA . LEU A 1 92 ? -15.419 6.155 19.641 1.00 74.12 92 LEU A CA 1
ATOM 755 C C . LEU A 1 92 ? -15.360 7.164 18.483 1.00 74.12 92 LEU A C 1
ATOM 757 O O . LEU A 1 92 ? -15.115 6.766 17.347 1.00 74.12 92 LEU A O 1
ATOM 761 N N . SER A 1 93 ? -15.634 8.448 18.743 1.00 76.38 93 SER A N 1
ATOM 762 C CA . SER A 1 93 ? -15.492 9.503 17.728 1.00 76.38 93 SER A CA 1
ATOM 763 C C . SER A 1 93 ? -14.021 9.762 17.409 1.00 76.38 93 SER A C 1
ATOM 765 O O . SER A 1 93 ? -13.661 9.806 16.235 1.00 76.38 93 SER A O 1
ATOM 767 N N . GLY A 1 94 ? -13.174 9.814 18.444 1.00 77.50 94 GLY A N 1
ATOM 768 C CA . GLY A 1 94 ? -11.723 9.950 18.308 1.00 77.50 94 GLY A CA 1
ATOM 769 C C . GLY A 1 94 ? -11.114 8.857 17.432 1.00 77.50 94 GLY A C 1
ATOM 770 O O . GLY A 1 94 ? -10.403 9.166 16.486 1.00 77.50 94 GLY A O 1
ATOM 771 N N . ILE A 1 95 ? -11.500 7.592 17.621 1.00 75.69 95 ILE A N 1
ATOM 772 C CA . ILE A 1 95 ? -10.991 6.490 16.783 1.00 75.69 95 ILE A CA 1
ATOM 773 C C . ILE A 1 95 ? -11.402 6.642 15.316 1.00 75.69 95 ILE A C 1
ATOM 775 O O . ILE A 1 95 ? -10.616 6.342 14.414 1.00 75.69 95 ILE A O 1
ATOM 779 N N . VAL A 1 96 ? -12.629 7.098 15.048 1.00 79.44 96 VAL A N 1
ATOM 780 C CA . VAL A 1 96 ? -13.099 7.331 13.674 1.00 79.44 96 VAL A CA 1
ATOM 781 C C . VAL A 1 96 ? -12.313 8.467 13.021 1.00 79.44 96 VAL A C 1
ATOM 783 O O . VAL A 1 96 ? -11.953 8.362 11.847 1.00 79.44 96 VAL A O 1
ATOM 786 N N . GLU A 1 97 ? -12.028 9.534 13.761 1.00 81.31 97 GLU A N 1
ATOM 787 C CA . GLU A 1 97 ? -11.192 10.647 13.305 1.00 81.31 97 GLU A CA 1
ATOM 788 C C . GLU A 1 97 ? -9.745 10.208 13.069 1.00 81.31 97 GLU A C 1
ATOM 790 O O . GLU A 1 97 ? -9.215 10.461 11.989 1.00 81.31 97 GLU A O 1
ATOM 795 N N . SER A 1 98 ? -9.158 9.438 13.984 1.00 78.94 98 SER A N 1
ATOM 796 C CA . SER A 1 98 ? -7.842 8.812 13.829 1.00 78.94 98 SER A CA 1
ATOM 797 C C . SER A 1 98 ? -7.777 7.931 12.577 1.00 78.94 98 SER A C 1
ATOM 799 O O . SER A 1 98 ? -6.819 7.999 11.811 1.00 78.94 98 SER A O 1
ATOM 801 N N . CYS A 1 99 ? -8.824 7.147 12.297 1.00 80.25 99 CYS A N 1
ATOM 802 C CA . CYS A 1 99 ? -8.912 6.343 11.074 1.00 80.25 99 CYS A CA 1
ATOM 803 C C . CYS A 1 99 ? -8.967 7.207 9.803 1.00 80.25 99 CYS A C 1
ATOM 805 O O . CYS A 1 99 ? -8.355 6.848 8.798 1.00 80.25 99 CYS A O 1
ATOM 807 N N . LYS A 1 100 ? -9.695 8.334 9.829 1.00 83.00 100 LYS A N 1
ATOM 808 C CA . LYS A 1 100 ? -9.745 9.289 8.707 1.00 83.00 100 LYS A CA 1
ATOM 809 C C . LYS A 1 100 ? -8.392 9.971 8.495 1.00 83.00 100 LYS A C 1
ATOM 811 O O . LYS A 1 100 ? -7.965 10.100 7.352 1.00 83.00 100 LYS A O 1
ATOM 816 N N . LEU A 1 101 ? -7.728 10.382 9.574 1.00 84.31 101 LEU A N 1
ATOM 817 C CA . LEU A 1 101 ? -6.404 10.998 9.529 1.00 84.31 101 LEU A CA 1
ATOM 818 C C . LEU A 1 101 ? -5.377 10.034 8.922 1.00 84.31 101 LEU A C 1
ATOM 820 O O . LEU A 1 101 ? -4.677 10.396 7.984 1.00 84.31 101 LEU A O 1
ATOM 824 N N . GLU A 1 102 ? -5.342 8.789 9.397 1.00 81.31 102 GLU A N 1
ATOM 825 C CA . GLU A 1 102 ? -4.425 7.759 8.901 1.00 81.31 102 GLU A CA 1
ATOM 826 C C . GLU A 1 102 ? -4.632 7.479 7.400 1.00 81.31 102 GLU A C 1
ATOM 828 O O . GLU A 1 102 ? -3.677 7.271 6.656 1.00 81.31 102 GLU A O 1
ATOM 833 N N . GLU A 1 103 ? -5.883 7.497 6.932 1.00 83.50 103 GLU A N 1
ATOM 834 C CA . GLU A 1 103 ? -6.217 7.365 5.510 1.00 83.50 103 GLU A CA 1
ATOM 835 C C . GLU A 1 103 ? -5.697 8.543 4.675 1.00 83.50 103 GLU A C 1
ATOM 837 O O . GLU A 1 103 ? -5.177 8.330 3.578 1.00 83.50 103 GLU A O 1
ATOM 842 N N . LEU A 1 104 ? -5.821 9.772 5.186 1.00 85.19 104 LEU A N 1
ATOM 843 C CA . LEU A 1 104 ? -5.297 10.971 4.527 1.00 85.19 104 LEU A CA 1
ATOM 844 C C . LEU A 1 104 ? -3.770 10.937 4.457 1.00 85.19 104 LEU A C 1
ATOM 846 O O . LEU A 1 104 ? -3.220 11.098 3.371 1.00 85.19 104 LEU A O 1
ATOM 850 N N . LEU A 1 105 ? -3.104 10.624 5.570 1.00 84.00 105 LEU A N 1
ATOM 851 C CA . LEU A 1 105 ? -1.646 10.513 5.630 1.00 84.00 105 LEU A CA 1
ATOM 852 C C . LEU A 1 105 ? -1.119 9.485 4.623 1.00 84.00 105 LEU A C 1
ATOM 854 O O . LEU A 1 105 ? -0.222 9.795 3.847 1.00 84.00 105 LEU A O 1
ATOM 858 N N . MET A 1 106 ? -1.730 8.297 4.551 1.00 82.50 106 MET A N 1
ATOM 859 C CA . MET A 1 106 ? -1.332 7.287 3.561 1.00 82.50 106 MET A CA 1
ATOM 860 C C . MET A 1 106 ? -1.515 7.770 2.117 1.00 82.50 106 MET A C 1
ATOM 862 O O . MET A 1 106 ? -0.698 7.458 1.251 1.00 82.50 106 MET A O 1
ATOM 866 N N . ARG A 1 107 ? -2.591 8.510 1.822 1.00 84.56 107 ARG A N 1
ATOM 867 C CA . ARG A 1 107 ? -2.815 9.062 0.476 1.00 84.56 107 ARG A CA 1
ATOM 868 C C . ARG A 1 107 ? -1.788 10.128 0.127 1.00 84.56 107 ARG A C 1
ATOM 870 O O . ARG A 1 107 ? -1.295 10.123 -1.001 1.00 84.56 107 ARG A O 1
ATOM 877 N N . ASP A 1 108 ? -1.466 10.999 1.073 1.00 85.81 108 ASP A N 1
ATOM 878 C CA . ASP A 1 108 ? -0.493 12.071 0.887 1.00 85.81 108 ASP A CA 1
ATOM 879 C C . ASP A 1 108 ? 0.925 11.520 0.724 1.00 85.81 108 ASP A C 1
ATOM 881 O O . ASP A 1 108 ? 1.643 11.965 -0.170 1.00 85.81 108 ASP A O 1
ATOM 885 N N . GLU A 1 109 ? 1.304 10.492 1.488 1.00 82.44 109 GLU A N 1
ATOM 886 C CA . GLU A 1 109 ? 2.570 9.771 1.308 1.00 82.44 109 GLU A CA 1
ATOM 887 C C . GLU A 1 109 ? 2.680 9.192 -0.110 1.00 82.44 109 GLU A C 1
ATOM 889 O O . GLU A 1 109 ? 3.626 9.503 -0.838 1.00 82.44 109 GLU A O 1
ATOM 894 N N . ILE A 1 110 ? 1.671 8.431 -0.556 1.00 81.12 110 ILE A N 1
ATOM 895 C CA . ILE A 1 110 ? 1.650 7.838 -1.905 1.00 81.12 110 ILE A CA 1
ATOM 896 C C . ILE A 1 110 ? 1.699 8.924 -2.987 1.00 81.12 110 ILE A C 1
ATOM 898 O O . ILE A 1 110 ? 2.339 8.748 -4.030 1.00 81.12 110 ILE A O 1
ATOM 902 N N . ARG A 1 111 ? 0.982 10.032 -2.786 1.00 84.56 111 ARG A N 1
ATOM 903 C CA . ARG A 1 111 ? 0.943 11.145 -3.735 1.00 84.56 111 ARG A CA 1
ATOM 904 C C . ARG A 1 111 ? 2.297 11.843 -3.820 1.00 84.56 111 ARG A C 1
ATOM 906 O O . ARG A 1 111 ? 2.795 12.039 -4.927 1.00 84.56 111 ARG A O 1
ATOM 913 N N . SER A 1 112 ? 2.900 12.152 -2.677 1.00 81.69 112 SER A N 1
ATOM 914 C CA . SER A 1 112 ? 4.228 12.756 -2.587 1.00 81.69 112 SER A CA 1
ATOM 915 C C . SER A 1 112 ? 5.276 11.885 -3.277 1.00 81.69 112 SER A C 1
ATOM 917 O O . SER A 1 112 ? 6.046 12.380 -4.102 1.00 81.69 112 SER A O 1
ATOM 919 N N . GLU A 1 113 ? 5.255 10.570 -3.040 1.00 79.31 113 GLU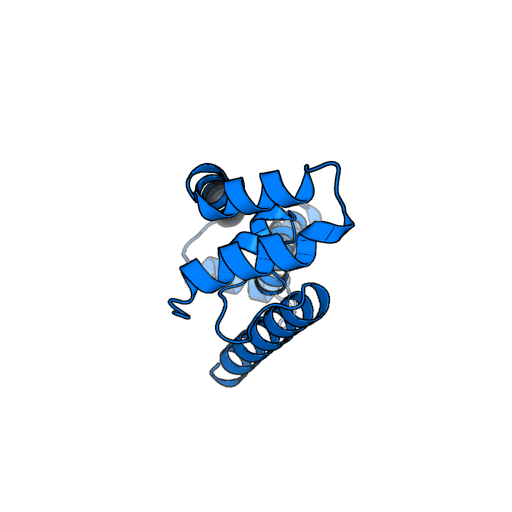 A N 1
ATOM 920 C CA . GLU A 1 113 ? 6.155 9.636 -3.719 1.00 79.31 113 GLU A CA 1
ATOM 921 C C . GLU A 1 113 ? 5.956 9.652 -5.238 1.00 79.31 113 GLU A C 1
ATOM 923 O O . GLU A 1 113 ? 6.937 9.676 -5.980 1.00 79.31 113 GLU A O 1
ATOM 928 N N . LYS A 1 114 ? 4.704 9.693 -5.717 1.00 82.06 114 LYS A N 1
ATOM 929 C CA . LYS A 1 114 ? 4.371 9.737 -7.152 1.00 82.06 114 LYS A CA 1
ATOM 930 C C . LYS A 1 114 ? 4.809 11.022 -7.854 1.00 82.06 114 LYS A C 1
ATOM 932 O O . LYS A 1 114 ? 5.151 10.948 -9.036 1.00 82.06 114 LYS A O 1
ATOM 937 N N . GLU A 1 115 ? 4.725 12.167 -7.184 1.00 82.38 115 GLU A N 1
ATOM 938 C CA . GLU A 1 115 ? 5.009 13.486 -7.768 1.00 82.38 115 GLU A CA 1
ATOM 939 C C . GLU A 1 115 ? 6.505 13.828 -7.716 1.00 82.38 115 GLU A C 1
ATOM 941 O O . GLU A 1 115 ? 7.046 14.356 -8.687 1.00 82.38 115 GLU A O 1
ATOM 946 N N . ASN A 1 116 ? 7.193 13.463 -6.630 1.00 82.00 116 ASN A N 1
ATOM 947 C CA . ASN A 1 116 ? 8.568 13.902 -6.374 1.00 82.00 116 ASN A CA 1
ATOM 948 C C . ASN A 1 116 ? 9.647 12.939 -6.889 1.00 82.00 116 ASN A C 1
ATOM 950 O O . ASN A 1 116 ? 10.827 13.291 -6.917 1.00 82.00 116 ASN A O 1
ATOM 954 N N . ASN A 1 117 ? 9.287 11.716 -7.290 1.00 82.62 117 ASN A N 1
ATOM 955 C CA . ASN A 1 117 ? 10.270 10.719 -7.699 1.00 82.62 117 ASN A CA 1
ATOM 956 C C . ASN A 1 117 ? 10.556 10.781 -9.218 1.00 82.62 117 ASN A C 1
ATOM 958 O O . ASN A 1 117 ? 9.696 10.399 -10.024 1.00 82.62 117 ASN A O 1
ATOM 962 N N . PRO A 1 118 ? 11.775 11.176 -9.641 1.00 82.25 118 PRO A N 1
ATOM 963 C CA . PRO A 1 118 ? 12.111 11.323 -11.058 1.00 82.25 118 PRO A CA 1
ATOM 964 C C . PRO A 1 118 ? 12.019 9.998 -11.826 1.00 82.25 118 PRO A C 1
ATOM 966 O O . PRO A 1 118 ? 11.629 9.987 -12.991 1.00 82.25 118 PRO A O 1
ATOM 969 N N . TYR A 1 119 ? 12.282 8.865 -11.167 1.00 83.94 119 TYR A N 1
ATOM 970 C CA . TYR A 1 119 ? 12.209 7.547 -11.795 1.00 83.94 119 TYR A CA 1
ATOM 971 C C . TYR A 1 119 ? 10.773 7.151 -12.143 1.00 83.94 119 TYR A C 1
ATOM 973 O O . TYR A 1 119 ? 10.542 6.523 -13.173 1.00 83.94 119 TYR A O 1
ATOM 981 N N . ILE A 1 120 ? 9.791 7.547 -11.326 1.00 85.69 120 ILE A N 1
ATOM 982 C CA . ILE A 1 120 ? 8.371 7.302 -11.621 1.00 85.69 120 ILE A CA 1
ATOM 983 C C . ILE A 1 120 ? 7.967 8.052 -12.889 1.00 85.69 120 ILE A C 1
ATOM 985 O O . ILE A 1 120 ? 7.259 7.498 -13.731 1.00 85.69 120 ILE A O 1
ATOM 989 N N . LYS A 1 121 ? 8.441 9.292 -13.049 1.00 86.31 121 LYS A N 1
ATOM 990 C CA . LYS A 1 121 ? 8.189 10.092 -14.249 1.00 86.31 121 LYS A CA 1
ATOM 991 C C . LYS A 1 121 ? 8.788 9.432 -15.493 1.00 86.31 121 LYS A C 1
ATOM 993 O O . LYS A 1 121 ? 8.056 9.212 -16.455 1.00 86.31 121 LYS A O 1
ATOM 998 N N . SER A 1 122 ? 10.054 9.012 -15.437 1.00 87.00 122 SER A N 1
ATOM 999 C CA . SER A 1 122 ? 10.709 8.286 -16.536 1.00 87.00 122 SER A CA 1
ATOM 1000 C C . SER A 1 122 ? 9.966 7.003 -16.913 1.00 87.00 122 SER A C 1
ATOM 1002 O O . SER A 1 122 ? 9.742 6.733 -18.090 1.00 87.00 122 SER A O 1
ATOM 1004 N N . VAL A 1 123 ? 9.521 6.221 -15.926 1.00 87.50 123 VAL A N 1
ATOM 1005 C CA . VAL A 1 123 ? 8.757 4.992 -16.184 1.00 87.50 123 VAL A CA 1
ATOM 1006 C C . VAL A 1 123 ? 7.408 5.304 -16.842 1.00 87.50 123 VAL A C 1
ATOM 1008 O O . VAL A 1 123 ? 7.046 4.644 -17.814 1.00 87.50 123 VAL A O 1
ATOM 1011 N N . LYS A 1 124 ? 6.684 6.336 -16.386 1.00 87.69 124 LYS A N 1
ATOM 1012 C CA . LYS A 1 124 ? 5.434 6.779 -17.031 1.00 87.69 124 LYS A CA 1
ATOM 1013 C C . LYS A 1 124 ? 5.656 7.202 -18.482 1.00 87.69 124 LYS A C 1
ATOM 1015 O O . LYS A 1 124 ? 4.860 6.842 -19.342 1.00 87.69 124 LYS A O 1
ATOM 1020 N N . GLU A 1 125 ? 6.735 7.921 -18.772 1.00 88.81 125 GLU A N 1
ATOM 1021 C CA . GLU A 1 125 ? 7.092 8.317 -20.140 1.00 88.81 125 GLU A CA 1
ATOM 1022 C C . GLU A 1 125 ? 7.372 7.101 -21.038 1.00 88.81 125 GLU A C 1
ATOM 1024 O O . GLU A 1 125 ? 6.927 7.074 -22.186 1.00 88.81 125 GLU A O 1
ATOM 1029 N N . ILE A 1 126 ? 8.027 6.059 -20.509 1.00 88.44 126 ILE A N 1
ATOM 1030 C CA . ILE A 1 126 ? 8.253 4.801 -21.238 1.00 88.44 126 ILE A CA 1
ATOM 1031 C C . ILE A 1 126 ? 6.920 4.129 -21.589 1.00 88.44 126 ILE A C 1
ATOM 1033 O O . ILE A 1 126 ? 6.713 3.765 -22.748 1.00 88.44 126 ILE A O 1
ATOM 1037 N N . PHE A 1 127 ? 6.002 4.002 -20.628 1.00 86.06 127 PHE A N 1
ATOM 1038 C CA . PHE A 1 127 ? 4.693 3.379 -20.867 1.00 86.06 127 PHE A CA 1
ATOM 1039 C C . PHE A 1 127 ? 3.762 4.221 -21.747 1.00 86.06 127 PHE A C 1
ATOM 1041 O O . PHE A 1 127 ? 2.943 3.660 -22.471 1.00 86.06 127 PHE A O 1
ATOM 1048 N N . ASN A 1 128 ? 3.913 5.546 -21.734 1.00 87.81 128 ASN A N 1
ATOM 1049 C CA . ASN A 1 128 ? 3.168 6.455 -22.607 1.00 87.81 128 ASN A CA 1
ATOM 1050 C C . ASN A 1 128 ? 3.746 6.531 -24.030 1.00 87.81 128 ASN A C 1
ATOM 1052 O O . ASN A 1 128 ? 3.145 7.155 -24.908 1.00 87.81 128 ASN A O 1
ATOM 1056 N N . SER A 1 129 ? 4.910 5.926 -24.282 1.00 86.50 129 SER A N 1
ATOM 1057 C CA . SER A 1 129 ? 5.515 5.926 -25.611 1.00 86.50 129 SER A CA 1
ATOM 1058 C C . SER A 1 129 ? 4.727 5.040 -26.587 1.00 86.50 129 SER A C 1
ATOM 1060 O O . SER A 1 129 ? 4.199 3.990 -26.225 1.00 86.50 129 SER A O 1
ATOM 1062 N N . LYS A 1 130 ? 4.632 5.467 -27.855 1.00 75.06 130 LYS A N 1
ATOM 1063 C CA . LYS A 1 130 ? 3.882 4.735 -28.895 1.00 75.06 130 LYS A CA 1
ATOM 1064 C C . LYS A 1 130 ? 4.533 3.401 -29.279 1.00 75.06 130 LYS A C 1
ATOM 1066 O O . LYS A 1 130 ? 3.853 2.524 -29.805 1.00 75.06 130 LYS A O 1
ATOM 1071 N N . ASP A 1 131 ? 5.830 3.248 -29.021 1.00 82.38 131 ASP A N 1
ATOM 1072 C CA . ASP A 1 131 ? 6.593 2.065 -29.403 1.00 82.38 131 ASP A CA 1
ATOM 1073 C C . ASP A 1 131 ? 6.643 1.038 -28.267 1.00 82.38 131 ASP A C 1
ATOM 1075 O O . ASP A 1 131 ? 7.501 1.071 -27.381 1.00 82.38 131 ASP A O 1
ATOM 1079 N N . LYS A 1 132 ? 5.698 0.097 -28.316 1.00 78.56 132 LYS A N 1
ATOM 1080 C CA . LYS A 1 132 ? 5.556 -0.955 -27.305 1.00 78.56 132 LYS A CA 1
ATOM 1081 C C . LYS A 1 132 ? 6.683 -1.987 -27.334 1.00 78.56 132 LYS A C 1
ATOM 1083 O O . LYS A 1 132 ? 6.893 -2.664 -26.331 1.00 78.56 132 LYS A O 1
ATOM 1088 N N . THR A 1 133 ? 7.409 -2.108 -28.446 1.00 81.31 133 THR A N 1
ATOM 1089 C CA . THR A 1 133 ? 8.463 -3.124 -28.599 1.00 81.31 133 THR A CA 1
ATOM 1090 C C . THR A 1 133 ? 9.707 -2.792 -27.774 1.00 81.31 133 THR A C 1
ATOM 1092 O O . THR A 1 133 ? 10.399 -3.688 -27.294 1.00 81.31 133 THR A O 1
ATOM 1095 N N . LEU A 1 134 ? 9.945 -1.501 -27.522 1.00 85.12 134 LEU A N 1
ATOM 1096 C CA . LEU A 1 134 ? 11.113 -1.001 -26.796 1.00 85.12 134 LEU A CA 1
ATOM 1097 C C . LEU A 1 134 ? 10.878 -0.801 -25.293 1.00 85.12 134 LEU A C 1
ATOM 1099 O O . LEU A 1 134 ? 11.812 -0.430 -24.579 1.00 85.12 134 LEU A O 1
ATOM 1103 N N . ILE A 1 135 ? 9.661 -1.039 -24.789 1.00 85.38 135 ILE A N 1
ATOM 1104 C CA . ILE A 1 135 ? 9.309 -0.805 -23.378 1.00 85.38 135 ILE A CA 1
ATOM 1105 C C . ILE A 1 135 ? 10.247 -1.584 -22.451 1.00 85.38 135 ILE A C 1
ATOM 1107 O O . ILE A 1 135 ? 10.875 -0.990 -21.577 1.00 85.38 135 ILE A O 1
ATOM 1111 N N . THR A 1 136 ? 10.401 -2.889 -22.675 1.00 83.25 136 THR A N 1
ATOM 1112 C CA . THR A 1 136 ? 11.232 -3.772 -21.844 1.00 83.25 136 THR A CA 1
ATOM 1113 C C . THR A 1 136 ? 12.692 -3.318 -21.801 1.00 83.25 136 THR A C 1
ATOM 1115 O O . THR A 1 136 ? 13.280 -3.228 -20.725 1.00 83.25 136 THR A O 1
ATOM 1118 N N . GLN A 1 137 ? 13.27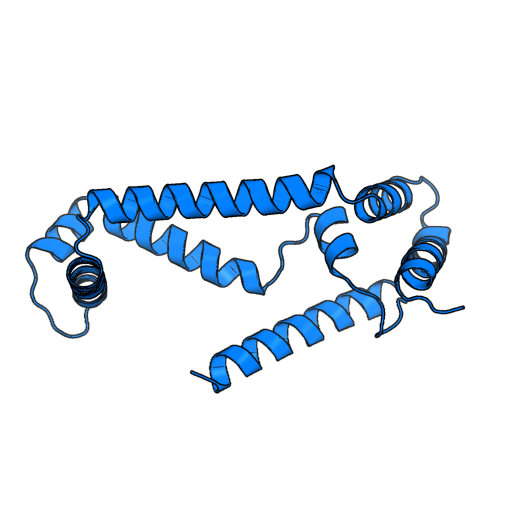0 -2.956 -22.950 1.00 85.19 137 GLN A N 1
ATO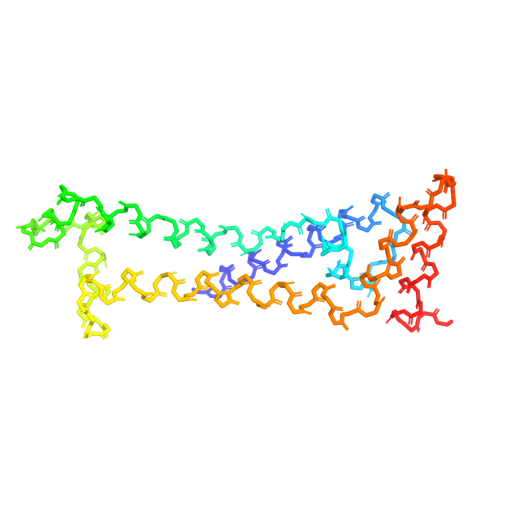M 1119 C CA . GLN A 1 137 ? 14.653 -2.473 -23.024 1.00 85.19 137 GLN A CA 1
ATOM 1120 C C . GLN A 1 137 ? 14.826 -1.142 -22.280 1.00 85.19 137 GLN A C 1
ATOM 1122 O O . GLN A 1 137 ? 15.746 -0.987 -21.480 1.00 85.19 137 GLN A O 1
ATOM 1127 N N . ARG A 1 138 ? 13.917 -0.183 -22.491 1.00 86.31 138 ARG A N 1
ATOM 1128 C CA . ARG A 1 138 ? 13.971 1.133 -21.832 1.00 86.31 138 ARG A CA 1
ATOM 1129 C C . ARG A 1 138 ? 13.776 1.036 -20.321 1.00 86.31 138 ARG A C 1
ATOM 1131 O O . ARG A 1 138 ? 14.451 1.743 -19.568 1.00 86.31 138 ARG A O 1
ATOM 1138 N N . LEU A 1 139 ? 12.887 0.147 -19.874 1.00 86.25 139 LEU A N 1
ATOM 1139 C CA . LEU A 1 139 ? 12.723 -0.170 -18.457 1.00 86.25 139 LEU A CA 1
ATOM 1140 C C . LEU A 1 139 ? 14.012 -0.766 -17.895 1.00 86.25 139 LEU A C 1
ATOM 1142 O O . LEU A 1 139 ? 14.494 -0.282 -16.874 1.00 86.25 139 LEU A O 1
ATOM 1146 N N . PHE A 1 140 ? 14.608 -1.747 -18.576 1.00 84.38 140 PHE A N 1
ATOM 1147 C CA . PHE A 1 140 ? 15.864 -2.354 -18.141 1.00 84.38 140 PHE A CA 1
ATOM 1148 C C . PHE A 1 140 ? 16.962 -1.307 -17.935 1.00 84.38 140 PHE A C 1
ATOM 1150 O O . PHE A 1 140 ? 17.539 -1.262 -16.854 1.00 84.38 140 PHE A O 1
ATOM 1157 N N . TYR A 1 141 ? 17.195 -0.409 -18.898 1.00 84.38 141 TYR A N 1
ATOM 1158 C CA . TYR A 1 141 ? 18.201 0.650 -18.748 1.00 84.38 141 TYR A CA 1
ATOM 1159 C C . TYR A 1 141 ? 17.900 1.588 -17.577 1.00 84.38 141 TYR A C 1
ATOM 1161 O O . TYR A 1 141 ? 18.784 1.879 -16.772 1.00 84.38 141 TYR A O 1
ATOM 1169 N N . THR A 1 142 ? 16.644 2.016 -17.439 1.00 84.12 142 THR A N 1
ATOM 1170 C CA . THR A 1 142 ? 16.229 2.918 -16.356 1.00 84.12 142 THR A CA 1
ATOM 1171 C C . THR A 1 142 ? 16.472 2.279 -14.986 1.00 84.12 142 THR A C 1
ATOM 1173 O O . THR A 1 142 ? 17.009 2.917 -14.083 1.00 84.12 142 THR A O 1
ATOM 1176 N N . PHE A 1 143 ? 16.141 0.996 -14.829 1.00 83.31 143 PHE A N 1
ATOM 1177 C CA . PHE A 1 143 ? 16.327 0.271 -13.572 1.00 83.31 143 PHE A CA 1
ATOM 1178 C C . PHE A 1 143 ? 17.761 -0.230 -13.342 1.00 83.31 143 PHE A C 1
ATOM 1180 O O . PHE A 1 143 ? 18.170 -0.346 -12.187 1.00 83.31 143 PHE A O 1
ATOM 1187 N N . ALA A 1 144 ? 18.545 -0.473 -14.394 1.00 79.94 144 ALA A N 1
ATOM 1188 C CA . ALA A 1 144 ? 19.965 -0.810 -14.292 1.00 79.94 144 ALA A CA 1
ATOM 1189 C C . ALA A 1 144 ? 20.779 0.360 -13.721 1.00 79.94 144 ALA A C 1
ATOM 1191 O O . ALA A 1 144 ? 21.593 0.154 -12.818 1.00 79.94 144 ALA A O 1
ATOM 1192 N N . VAL A 1 145 ? 20.483 1.592 -14.161 1.00 75.38 145 VAL A N 1
ATOM 1193 C CA . VAL A 1 145 ? 21.071 2.821 -13.601 1.00 75.38 145 VAL A CA 1
ATOM 1194 C C . VAL A 1 145 ? 20.730 2.960 -12.114 1.00 75.38 145 VAL A C 1
ATOM 1196 O O . VAL A 1 145 ? 21.617 3.204 -11.302 1.00 75.38 145 VAL A O 1
ATOM 1199 N N . ILE A 1 146 ? 19.471 2.719 -11.729 1.00 71.31 146 ILE A N 1
ATOM 1200 C CA . ILE A 1 146 ? 19.029 2.758 -10.320 1.00 71.31 146 ILE A CA 1
ATOM 1201 C C . ILE A 1 146 ? 19.748 1.702 -9.466 1.00 71.31 146 ILE A C 1
ATOM 1203 O O . ILE A 1 146 ? 20.019 1.927 -8.287 1.00 71.31 146 ILE A O 1
ATOM 1207 N N . ALA A 1 147 ? 20.028 0.532 -10.040 1.00 67.50 147 ALA A N 1
ATOM 1208 C CA . ALA A 1 147 ? 20.642 -0.590 -9.341 1.00 67.50 147 ALA A CA 1
ATOM 1209 C C . ALA A 1 147 ? 22.182 -0.523 -9.279 1.00 67.50 147 ALA A C 1
ATOM 1211 O O . ALA A 1 147 ? 22.784 -1.447 -8.732 1.00 67.50 147 ALA A O 1
ATOM 1212 N N . ASN A 1 148 ? 22.816 0.533 -9.817 1.00 68.00 148 ASN A N 1
ATOM 1213 C CA . ASN A 1 148 ? 24.274 0.632 -9.990 1.00 68.00 148 ASN A CA 1
ATOM 1214 C C . ASN A 1 148 ? 24.880 -0.604 -10.680 1.00 68.00 148 ASN A C 1
ATOM 1216 O O . ASN A 1 148 ? 25.994 -1.024 -10.372 1.00 68.00 148 ASN A O 1
ATOM 1220 N N . LEU A 1 149 ? 24.136 -1.201 -11.610 1.00 58.62 149 LEU A N 1
ATOM 1221 C CA . LEU A 1 149 ? 24.640 -2.267 -12.466 1.00 58.62 149 LEU A CA 1
ATOM 1222 C C . LEU A 1 149 ? 25.379 -1.598 -13.629 1.00 58.62 149 LEU A C 1
ATOM 1224 O O . LEU A 1 149 ? 24.804 -1.397 -14.695 1.00 58.62 149 LEU A O 1
ATOM 1228 N N . LYS A 1 150 ? 26.607 -1.144 -13.359 1.00 48.50 150 LYS A N 1
ATOM 1229 C CA . LYS A 1 150 ? 27.583 -0.789 -14.394 1.00 48.50 150 LYS A CA 1
ATOM 1230 C C . LYS A 1 150 ? 28.294 -2.043 -14.877 1.00 48.50 150 LYS A C 1
ATOM 1232 O O . LYS A 1 150 ? 28.599 -2.894 -14.011 1.00 48.50 150 LYS A O 1
#